Protein AF-A0A6A3QS83-F1 (afdb_monomer_lite)

Organism: NCBI:txid53985

Sequence (85 aa):
MTEVEGDDKDEDVAAPNATAPSRGQSQTLTIFNDEVVPLQHEVTTETTIVPAPSHSMITRSRTRHIEE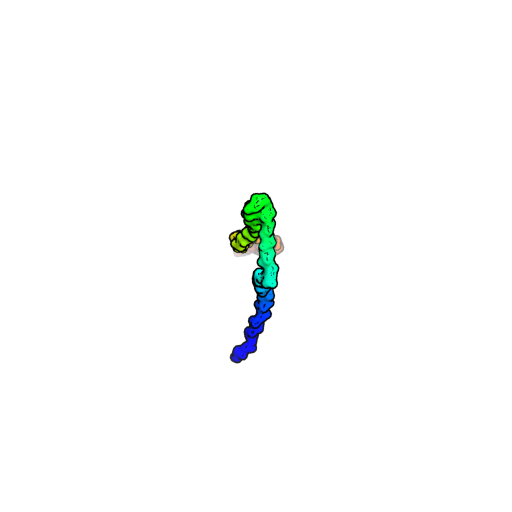TTDPEEAEGRKKQIVPL

Structure (mmCIF, N/CA/C/O backbone):
data_AF-A0A6A3QS83-F1
#
_entry.id   AF-A0A6A3QS83-F1
#
loop_
_atom_site.group_PDB
_atom_site.id
_atom_site.type_symbol
_atom_site.label_atom_id
_atom_site.label_alt_id
_atom_site.label_comp_id
_atom_site.label_asym_id
_atom_site.label_entity_id
_atom_site.label_seq_id
_atom_site.pdbx_PDB_ins_code
_atom_site.Cartn_x
_atom_site.Cartn_y
_atom_site.Cartn_z
_atom_site.occupancy
_atom_site.B_iso_or_equiv
_atom_site.auth_seq_id
_atom_site.auth_comp_id
_atom_site.auth_asym_id
_atom_site.auth_atom_id
_atom_site.pdbx_PDB_model_num
ATOM 1 N N . MET A 1 1 ? -24.084 -36.864 -0.225 1.00 52.44 1 MET A N 1
ATOM 2 C CA . MET A 1 1 ? -24.257 -36.286 -1.566 1.00 52.44 1 MET A CA 1
ATOM 3 C C . MET A 1 1 ? -23.474 -34.991 -1.566 1.00 52.44 1 MET A C 1
ATOM 5 O O . MET A 1 1 ? -23.856 -34.047 -0.889 1.00 52.44 1 MET A O 1
ATOM 9 N N . THR A 1 2 ? -22.295 -35.072 -2.171 1.00 64.50 2 THR A N 1
ATOM 10 C CA . THR A 1 2 ? -21.529 -33.988 -2.802 1.00 64.50 2 THR A CA 1
ATOM 11 C C . THR A 1 2 ? -22.466 -33.330 -3.852 1.00 64.50 2 THR A C 1
ATOM 13 O O . THR A 1 2 ? -23.430 -33.974 -4.258 1.00 64.50 2 THR A O 1
ATOM 16 N N . GLU A 1 3 ? -22.411 -32.066 -4.274 1.00 60.31 3 GLU A N 1
ATOM 17 C CA . GLU A 1 3 ? -21.393 -31.222 -4.934 1.00 60.31 3 GLU A CA 1
ATOM 18 C C . GLU A 1 3 ? -22.064 -29.817 -4.987 1.00 60.31 3 GLU A C 1
ATOM 20 O O . GLU A 1 3 ? -23.287 -29.733 -5.080 1.00 60.31 3 GLU A O 1
ATOM 25 N N . VAL A 1 4 ? -21.398 -28.677 -4.814 1.00 62.88 4 VAL A N 1
ATOM 26 C CA . VAL A 1 4 ? -20.720 -27.988 -5.914 1.00 62.88 4 VAL A CA 1
ATOM 27 C C . VAL A 1 4 ? -19.754 -26.962 -5.320 1.00 62.88 4 VAL A C 1
ATOM 29 O O . VAL A 1 4 ? -20.134 -26.017 -4.627 1.00 62.88 4 VAL A O 1
ATOM 32 N N . GLU A 1 5 ? -18.479 -27.215 -5.558 1.00 55.41 5 GLU A N 1
ATOM 33 C CA . GLU A 1 5 ? -17.407 -26.248 -5.428 1.00 55.41 5 GLU A CA 1
ATOM 34 C C . GLU A 1 5 ? -17.510 -25.344 -6.656 1.00 55.41 5 GLU A C 1
ATOM 36 O O . GLU A 1 5 ? -17.280 -25.777 -7.781 1.00 55.41 5 GLU A O 1
ATOM 41 N N . GLY A 1 6 ? -17.986 -24.120 -6.448 1.00 56.16 6 GLY A N 1
ATOM 42 C CA . GLY A 1 6 ? -17.853 -23.040 -7.418 1.00 56.16 6 GLY A CA 1
ATOM 43 C C . GLY A 1 6 ? -16.565 -22.292 -7.120 1.00 56.16 6 GLY A C 1
ATOM 44 O O . GLY A 1 6 ? -16.618 -21.159 -6.643 1.00 56.16 6 GLY A O 1
ATOM 45 N N . ASP A 1 7 ? -15.438 -22.976 -7.305 1.00 65.00 7 ASP A N 1
ATOM 46 C CA . ASP A 1 7 ? -14.151 -22.329 -7.509 1.00 65.00 7 ASP A CA 1
ATOM 47 C C . ASP A 1 7 ? -14.199 -21.697 -8.894 1.00 65.00 7 ASP A C 1
ATOM 49 O O . ASP A 1 7 ? -14.220 -22.406 -9.895 1.00 65.00 7 ASP A O 1
ATOM 53 N N . ASP A 1 8 ? -14.330 -20.376 -8.935 1.00 60.69 8 ASP A N 1
ATOM 54 C CA . ASP A 1 8 ? -13.808 -19.609 -10.056 1.00 60.69 8 ASP A CA 1
ATOM 55 C C . ASP A 1 8 ? -13.637 -18.151 -9.632 1.00 60.69 8 ASP A C 1
ATOM 57 O O . ASP A 1 8 ? -14.432 -17.248 -9.919 1.00 60.69 8 ASP A O 1
ATOM 61 N N . LYS A 1 9 ? -12.610 -17.928 -8.818 1.00 63.16 9 LYS A N 1
ATOM 62 C CA . LYS A 1 9 ? -11.952 -16.630 -8.804 1.00 63.16 9 LYS A CA 1
ATOM 63 C C . LYS A 1 9 ? -10.834 -16.739 -9.830 1.00 63.16 9 LYS A C 1
ATOM 65 O O . LYS A 1 9 ? -9.671 -16.840 -9.453 1.00 63.16 9 LYS A O 1
ATOM 70 N N . ASP A 1 10 ? -11.213 -16.687 -11.105 1.00 59.75 10 ASP A N 1
ATOM 71 C CA . ASP A 1 10 ? -10.410 -16.123 -12.184 1.00 59.75 10 ASP A CA 1
ATOM 72 C C . ASP A 1 10 ? -9.997 -14.702 -11.759 1.00 59.75 10 ASP A C 1
ATOM 74 O O . ASP A 1 10 ? -10.562 -13.677 -12.156 1.00 59.75 10 ASP A O 1
ATOM 78 N N . GLU A 1 11 ? -9.036 -14.629 -10.841 1.00 61.44 11 GLU A N 1
ATOM 79 C CA . GLU A 1 11 ? -8.174 -13.479 -10.716 1.00 61.44 11 GLU A CA 1
ATOM 80 C C . GLU A 1 11 ? -7.520 -13.380 -12.083 1.00 61.44 11 GLU A C 1
ATOM 82 O O . GLU A 1 11 ? -6.687 -14.206 -12.445 1.00 61.44 11 GLU A O 1
ATOM 87 N N . ASP A 1 12 ? -8.013 -12.420 -12.863 1.00 62.16 12 ASP A N 1
ATOM 88 C CA . ASP A 1 12 ? -7.444 -11.935 -14.107 1.00 62.16 12 ASP A CA 1
ATOM 89 C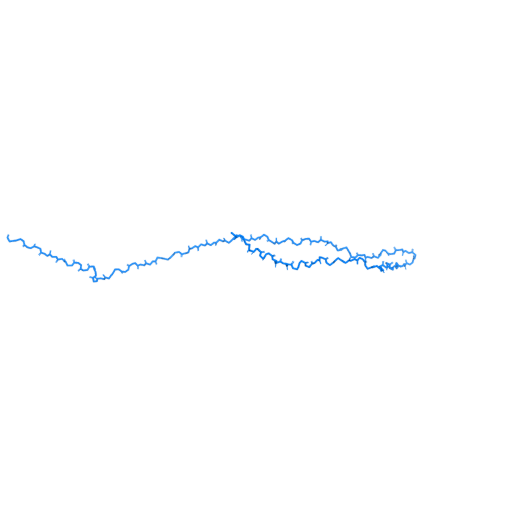 C . ASP A 1 12 ? -5.980 -11.580 -13.833 1.00 62.16 12 ASP A C 1
ATOM 91 O O . ASP A 1 12 ? -5.615 -10.447 -13.505 1.00 62.16 12 ASP A O 1
ATOM 95 N N . VAL A 1 13 ? -5.135 -12.613 -13.850 1.00 62.00 13 VAL A N 1
ATOM 96 C CA . VAL A 1 13 ? -3.693 -12.503 -13.863 1.00 62.00 13 VAL A CA 1
ATOM 97 C C . VAL A 1 13 ? -3.438 -11.838 -15.190 1.00 62.00 13 VAL A C 1
ATOM 99 O O . VAL A 1 13 ? -3.410 -12.499 -16.228 1.00 62.00 13 VAL A O 1
ATOM 102 N N . ALA A 1 14 ? -3.302 -10.513 -15.149 1.00 65.44 14 ALA A N 1
ATOM 103 C CA . ALA A 1 14 ? -2.784 -9.745 -16.255 1.00 65.44 14 ALA A CA 1
ATOM 104 C C . ALA A 1 14 ? -1.489 -10.442 -16.668 1.00 65.44 14 ALA A C 1
ATOM 106 O O . ALA A 1 14 ? -0.472 -10.360 -15.971 1.00 65.44 14 ALA A O 1
ATOM 107 N N . ALA A 1 15 ? -1.572 -11.220 -17.751 1.00 65.44 15 ALA A N 1
ATOM 108 C CA . ALA A 1 15 ? -0.431 -11.916 -18.296 1.00 65.44 15 ALA A CA 1
ATOM 109 C C . ALA A 1 15 ? 0.646 -10.845 -18.467 1.00 65.44 15 ALA A C 1
ATOM 111 O O . ALA A 1 15 ? 0.332 -9.795 -19.043 1.00 65.44 15 ALA A O 1
ATOM 112 N N . PRO A 1 16 ? 1.868 -11.048 -17.934 1.00 66.75 16 PRO A N 1
ATOM 113 C CA . PRO A 1 16 ? 2.929 -10.073 -18.104 1.00 66.75 16 PRO A CA 1
ATOM 114 C C . PRO A 1 16 ? 2.984 -9.778 -19.589 1.00 66.75 16 PRO A C 1
ATOM 116 O O . PRO A 1 16 ? 3.087 -10.709 -20.389 1.00 66.75 16 PRO A O 1
ATOM 119 N N . ASN A 1 17 ? 2.768 -8.509 -19.935 1.00 61.62 17 ASN A N 1
ATOM 120 C CA . ASN A 1 17 ? 2.648 -8.015 -21.296 1.00 61.62 17 ASN A CA 1
ATOM 121 C C . ASN A 1 17 ? 3.879 -8.500 -22.050 1.00 61.62 17 ASN A C 1
ATOM 123 O O . ASN A 1 17 ? 4.947 -7.886 -21.981 1.00 61.62 17 ASN A O 1
ATOM 127 N N . ALA A 1 18 ? 3.722 -9.650 -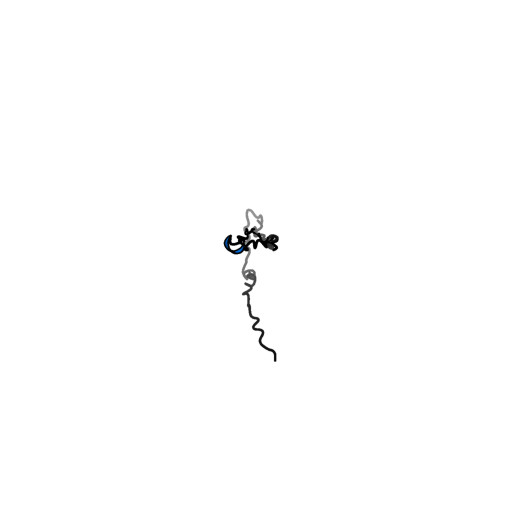22.709 1.00 60.31 18 ALA A N 1
ATOM 128 C CA . ALA A 1 18 ? 4.753 -10.316 -23.462 1.00 60.31 18 ALA A CA 1
ATOM 129 C C . ALA A 1 18 ? 5.010 -9.395 -24.638 1.00 60.31 18 ALA A C 1
ATOM 131 O O . ALA A 1 18 ? 4.341 -9.446 -25.671 1.00 60.31 18 ALA A O 1
ATOM 132 N N . THR A 1 19 ? 5.927 -8.461 -24.422 1.00 64.69 19 THR A N 1
ATOM 133 C CA . THR A 1 19 ? 6.334 -7.513 -25.434 1.00 64.69 19 THR A CA 1
ATOM 134 C C . THR A 1 19 ? 7.222 -8.322 -26.349 1.00 64.69 19 THR A C 1
ATOM 136 O O . THR A 1 19 ? 8.433 -8.412 -26.161 1.00 64.69 19 THR A O 1
ATOM 139 N N . ALA A 1 20 ? 6.589 -9.011 -27.299 1.00 64.06 20 ALA A N 1
ATOM 140 C CA . ALA A 1 20 ? 7.301 -9.601 -28.408 1.00 64.06 20 ALA A CA 1
ATOM 141 C C . ALA A 1 20 ? 8.153 -8.475 -29.013 1.00 64.06 20 ALA A C 1
ATOM 143 O O . ALA A 1 20 ? 7.603 -7.397 -29.280 1.00 64.06 20 ALA A O 1
ATOM 144 N N . PRO A 1 21 ? 9.471 -8.675 -29.200 1.00 60.84 21 PRO A N 1
ATOM 145 C CA . PRO A 1 21 ? 10.284 -7.691 -29.891 1.00 60.84 21 PRO A CA 1
ATOM 146 C C . PRO A 1 21 ? 9.574 -7.368 -31.201 1.00 60.84 21 PRO A C 1
ATOM 148 O O . PRO A 1 21 ? 9.218 -8.284 -31.951 1.00 60.84 21 PRO A O 1
ATOM 151 N N . SER A 1 22 ? 9.276 -6.086 -31.435 1.00 65.81 22 SER A N 1
ATOM 152 C CA . SER A 1 22 ? 8.544 -5.680 -32.633 1.00 65.81 22 SER A CA 1
ATOM 153 C C . SER A 1 22 ? 9.285 -6.246 -33.840 1.00 65.81 22 SER A C 1
ATOM 155 O O . SER A 1 22 ? 10.480 -5.988 -34.022 1.00 65.81 22 SER A O 1
ATOM 157 N N . ARG A 1 23 ? 8.601 -7.095 -34.619 1.00 62.31 23 ARG A N 1
ATOM 158 C CA . ARG A 1 23 ? 9.137 -7.744 -35.821 1.00 62.31 23 ARG A CA 1
ATOM 159 C C . ARG A 1 23 ? 9.411 -6.648 -36.852 1.00 62.31 23 ARG A C 1
ATOM 161 O O . ARG A 1 23 ? 8.571 -6.353 -37.693 1.00 62.31 23 ARG A O 1
ATOM 168 N N . GLY A 1 24 ? 10.566 -6.007 -36.717 1.00 55.00 24 GLY A N 1
ATOM 169 C CA . GLY A 1 24 ? 10.883 -4.752 -37.392 1.00 55.00 24 GLY A CA 1
ATOM 170 C C . GLY A 1 24 ? 11.765 -3.781 -36.602 1.00 55.00 24 GLY A C 1
ATOM 171 O O . GLY A 1 24 ? 12.011 -2.693 -37.113 1.00 55.00 24 GLY A O 1
ATOM 172 N N . GLN A 1 25 ? 12.267 -4.125 -35.405 1.00 58.31 25 GLN A N 1
ATOM 173 C CA . GLN A 1 25 ? 13.318 -3.341 -34.737 1.00 58.31 25 GLN A CA 1
ATOM 174 C C . GLN A 1 25 ? 14.624 -3.389 -35.548 1.00 58.31 25 GLN A C 1
ATOM 176 O O . GLN A 1 25 ? 15.554 -4.132 -35.245 1.00 58.31 25 GLN A O 1
ATOM 181 N N . SER A 1 26 ? 14.693 -2.589 -36.607 1.00 62.81 26 SER A N 1
ATOM 182 C CA . SER A 1 26 ? 15.945 -2.229 -37.253 1.00 62.81 26 SER A CA 1
ATOM 183 C C . SER A 1 26 ? 16.632 -1.217 -36.345 1.00 62.81 26 SER A C 1
ATOM 185 O O . SER A 1 26 ? 16.178 -0.079 -36.229 1.00 62.81 26 SER A O 1
ATOM 187 N N . GLN A 1 27 ? 17.700 -1.630 -35.666 1.00 61.75 27 GLN A N 1
ATOM 188 C CA . GLN A 1 27 ? 18.570 -0.699 -34.955 1.00 61.75 27 GLN A CA 1
ATOM 189 C C . GLN A 1 27 ? 19.265 0.172 -36.010 1.00 61.75 27 GLN A C 1
ATOM 191 O O . GLN A 1 27 ? 20.170 -0.286 -36.705 1.00 61.75 27 GLN A O 1
ATOM 196 N N . THR A 1 28 ? 18.794 1.405 -36.200 1.00 65.88 28 THR A N 1
ATOM 197 C CA . THR A 1 28 ? 19.444 2.366 -37.098 1.00 65.88 28 THR A CA 1
ATOM 198 C C . THR A 1 28 ? 20.801 2.728 -36.505 1.00 65.88 28 THR A C 1
ATOM 200 O O . THR A 1 28 ? 20.878 3.396 -35.476 1.00 65.88 28 THR A O 1
ATOM 203 N N . LEU A 1 29 ? 21.871 2.249 -37.138 1.00 68.44 29 LEU A N 1
ATOM 204 C CA . LEU A 1 29 ? 23.242 2.536 -36.738 1.00 68.44 29 LEU A CA 1
ATOM 205 C C . LEU A 1 29 ? 23.598 3.975 -37.131 1.00 68.44 29 LEU A C 1
ATOM 207 O O . LEU A 1 29 ? 23.701 4.289 -38.317 1.00 68.44 29 LEU A O 1
ATOM 211 N N . THR A 1 30 ? 23.789 4.849 -36.147 1.00 65.19 30 THR A N 1
ATOM 212 C CA . THR A 1 30 ? 24.276 6.213 -36.382 1.00 65.19 30 THR A CA 1
ATOM 213 C C . THR A 1 30 ? 25.802 6.179 -36.460 1.00 65.19 30 THR A C 1
ATOM 215 O O . THR A 1 30 ? 26.468 5.904 -35.466 1.00 65.19 30 THR A O 1
ATOM 218 N N . ILE A 1 31 ? 26.356 6.431 -37.647 1.00 74.62 31 ILE A N 1
ATOM 219 C CA . ILE A 1 31 ? 27.807 6.479 -37.889 1.00 74.62 31 ILE A CA 1
ATOM 220 C C . ILE A 1 31 ? 28.264 7.937 -37.770 1.00 74.62 31 ILE A C 1
ATOM 222 O O . ILE A 1 31 ? 27.697 8.810 -38.432 1.00 74.62 31 ILE A O 1
ATOM 226 N N . PHE A 1 32 ? 29.281 8.210 -36.949 1.00 73.12 32 PHE A N 1
ATOM 227 C CA . PHE A 1 32 ? 29.876 9.543 -36.802 1.00 73.12 32 PHE A CA 1
ATOM 228 C C . PHE A 1 32 ? 31.377 9.458 -37.093 1.00 73.12 32 PHE A C 1
ATOM 230 O O . PHE A 1 32 ? 32.086 8.758 -36.386 1.00 73.12 32 PHE A O 1
ATOM 237 N N . ASN A 1 33 ? 31.861 10.152 -38.131 1.00 71.31 33 ASN A N 1
ATOM 238 C CA . ASN A 1 33 ? 33.273 10.130 -38.558 1.00 71.31 33 ASN A CA 1
ATOM 239 C C . ASN A 1 33 ? 33.862 8.709 -38.686 1.00 71.31 33 ASN A C 1
ATOM 241 O O . ASN A 1 33 ? 34.921 8.430 -38.137 1.00 71.31 33 ASN A O 1
ATOM 245 N N . ASP A 1 34 ? 33.149 7.803 -39.359 1.00 76.44 34 ASP A N 1
ATOM 246 C CA . ASP A 1 34 ? 33.524 6.387 -39.524 1.00 76.44 34 ASP A CA 1
ATOM 247 C C . ASP A 1 34 ? 33.615 5.566 -38.218 1.00 76.44 34 ASP A C 1
ATOM 249 O O . ASP A 1 34 ? 33.901 4.367 -38.256 1.00 76.44 34 ASP A O 1
ATOM 253 N N . GLU A 1 35 ? 33.289 6.161 -37.066 1.00 75.31 35 GLU A N 1
ATOM 254 C CA . GLU A 1 35 ? 33.172 5.468 -35.788 1.00 75.31 35 GLU A CA 1
ATOM 255 C C . GLU A 1 35 ? 31.735 4.975 -35.575 1.00 75.31 35 GLU A C 1
ATOM 257 O O . GLU A 1 35 ? 30.744 5.708 -35.703 1.00 75.31 35 GLU A O 1
ATOM 262 N N . VAL A 1 36 ? 31.621 3.687 -35.253 1.00 74.62 36 VAL A N 1
ATOM 263 C CA . VAL A 1 36 ? 30.350 3.043 -34.930 1.00 74.62 36 VAL A CA 1
ATOM 264 C C . VAL A 1 36 ? 29.996 3.385 -33.488 1.00 74.62 36 VAL A C 1
ATOM 266 O O . VAL A 1 36 ? 30.591 2.842 -32.558 1.00 74.62 36 VAL A O 1
ATOM 269 N N . VAL A 1 37 ? 29.020 4.272 -33.294 1.00 76.62 37 VAL A N 1
ATOM 270 C CA . VAL A 1 37 ? 28.507 4.594 -31.959 1.00 76.62 37 VAL A CA 1
ATOM 271 C C . VAL A 1 37 ? 27.469 3.536 -31.571 1.00 76.62 37 VAL A C 1
ATOM 273 O O . VAL A 1 37 ? 26.457 3.405 -32.267 1.00 76.62 37 VAL A O 1
ATOM 276 N N . PRO A 1 38 ? 27.673 2.765 -30.485 1.00 75.62 38 PRO A N 1
ATOM 277 C CA . PRO A 1 38 ? 26.676 1.805 -30.036 1.00 75.62 38 PRO A CA 1
ATOM 278 C C . PRO A 1 38 ? 25.371 2.519 -29.682 1.00 75.62 38 PRO A C 1
ATOM 280 O O . PRO A 1 38 ? 25.369 3.495 -28.928 1.00 75.62 38 PRO A O 1
ATOM 283 N N . LEU A 1 39 ? 24.254 2.017 -30.208 1.00 74.31 39 LEU A N 1
ATOM 284 C CA . LEU A 1 39 ? 22.932 2.482 -29.811 1.00 74.31 39 LEU A CA 1
ATOM 285 C C . LEU A 1 39 ? 22.747 2.149 -28.324 1.00 74.31 39 LEU A C 1
ATOM 287 O O . LEU A 1 39 ? 22.810 0.981 -27.936 1.00 74.31 39 LEU A O 1
ATOM 291 N N . GLN A 1 40 ? 22.565 3.167 -27.484 1.00 73.56 40 GLN A N 1
ATOM 292 C CA . GLN A 1 40 ? 22.288 2.944 -26.068 1.00 73.56 40 GLN A CA 1
ATOM 293 C C . GLN A 1 40 ? 20.922 2.263 -25.957 1.00 73.56 40 GLN A C 1
ATOM 295 O O . GLN A 1 40 ? 19.906 2.860 -26.304 1.00 73.56 40 GLN A O 1
ATOM 300 N N . HIS A 1 41 ? 20.903 0.996 -25.541 1.00 76.38 41 HIS A N 1
ATOM 301 C CA . HIS A 1 41 ? 19.665 0.304 -25.209 1.00 76.38 41 HIS A CA 1
ATOM 302 C C . HIS A 1 41 ? 19.364 0.510 -23.727 1.00 76.38 41 HIS A C 1
ATOM 304 O O . HIS A 1 41 ? 20.272 0.530 -22.893 1.00 76.38 41 HIS A O 1
ATOM 310 N N . GLU A 1 42 ? 18.087 0.660 -23.395 1.00 77.38 42 GLU A N 1
ATOM 311 C CA . GLU A 1 42 ? 17.648 0.683 -22.007 1.00 77.38 42 GLU A CA 1
ATOM 312 C C . GLU A 1 42 ? 17.823 -0.721 -21.419 1.00 77.38 42 GLU A C 1
ATOM 314 O O . GLU A 1 42 ? 17.215 -1.688 -21.877 1.00 77.38 42 GLU A O 1
ATOM 319 N N . VAL A 1 43 ? 18.691 -0.849 -20.415 1.00 79.25 43 VAL A N 1
ATOM 320 C CA . VAL A 1 43 ? 18.789 -2.071 -19.613 1.00 79.25 43 VAL A CA 1
ATOM 321 C C . VAL A 1 43 ? 17.693 -1.995 -18.558 1.00 79.25 43 VAL A C 1
ATOM 323 O O . VAL A 1 43 ? 17.865 -1.375 -17.509 1.00 79.25 43 VAL A O 1
ATOM 326 N N . THR A 1 44 ? 16.537 -2.586 -18.849 1.00 74.75 44 THR A N 1
ATOM 327 C CA . THR A 1 44 ? 15.461 -2.718 -17.864 1.00 74.75 44 THR A CA 1
ATOM 328 C C . THR A 1 44 ? 15.753 -3.927 -16.983 1.00 74.75 44 THR A C 1
ATOM 330 O O . THR A 1 44 ? 15.585 -5.070 -17.397 1.00 74.75 44 THR A O 1
ATOM 333 N N . THR A 1 45 ? 16.225 -3.684 -15.764 1.00 83.75 45 THR A 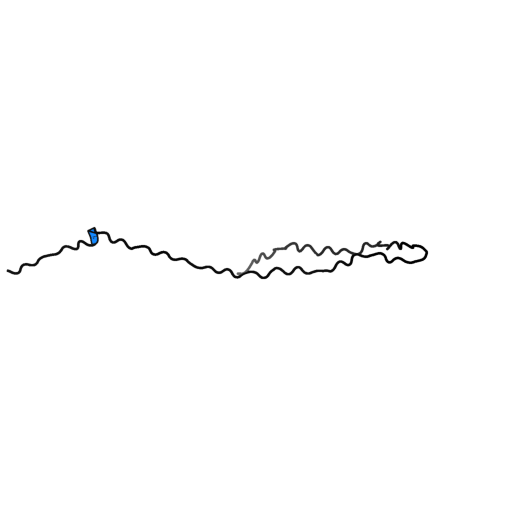N 1
ATOM 334 C CA . THR A 1 45 ? 16.399 -4.745 -14.769 1.00 83.75 45 THR A CA 1
ATOM 335 C C . THR A 1 45 ? 15.031 -5.167 -14.247 1.00 83.75 45 THR A C 1
ATOM 337 O O . THR A 1 45 ? 14.322 -4.369 -13.634 1.00 83.75 45 THR A O 1
ATOM 340 N N . GLU A 1 46 ? 14.670 -6.427 -14.470 1.00 80.25 46 GLU A N 1
ATOM 341 C CA . GLU A 1 46 ? 13.499 -7.041 -13.852 1.00 80.25 46 GLU A CA 1
ATOM 342 C C . GLU A 1 46 ? 13.729 -7.121 -12.336 1.00 80.25 46 GLU A C 1
ATOM 344 O O . GLU A 1 46 ? 14.642 -7.799 -11.864 1.00 80.25 46 GLU A O 1
ATOM 349 N N . THR A 1 47 ? 12.951 -6.356 -11.569 1.00 82.12 47 THR A N 1
ATOM 350 C CA . THR A 1 47 ? 13.032 -6.324 -10.106 1.00 82.12 47 THR A CA 1
ATOM 351 C C . THR A 1 47 ? 11.731 -6.844 -9.510 1.00 82.12 47 THR A C 1
ATOM 353 O O . THR A 1 47 ? 10.649 -6.330 -9.796 1.00 82.12 47 THR A O 1
ATOM 356 N N . THR A 1 48 ? 11.825 -7.883 -8.682 1.00 84.50 48 THR A N 1
ATOM 357 C CA . THR A 1 48 ? 10.675 -8.431 -7.958 1.00 84.50 48 THR A CA 1
ATOM 358 C C . THR A 1 48 ? 10.403 -7.575 -6.728 1.00 84.50 48 THR A C 1
ATOM 360 O O . THR A 1 48 ? 11.247 -7.462 -5.837 1.00 84.50 48 THR A O 1
ATOM 363 N N . ILE A 1 49 ? 9.212 -6.981 -6.647 1.00 84.31 49 ILE A N 1
ATOM 364 C CA . ILE A 1 49 ? 8.800 -6.189 -5.484 1.00 84.31 49 ILE A CA 1
ATOM 365 C C . ILE A 1 49 ? 8.390 -7.152 -4.365 1.00 84.31 49 ILE A C 1
ATOM 367 O O . ILE A 1 49 ? 7.324 -7.761 -4.419 1.00 84.31 49 ILE A O 1
ATOM 371 N N . VAL A 1 50 ? 9.240 -7.299 -3.346 1.00 87.94 50 VAL A N 1
ATOM 372 C CA . VAL A 1 50 ? 8.918 -8.090 -2.150 1.00 87.94 50 VAL A CA 1
ATOM 373 C C . VAL A 1 50 ? 8.064 -7.239 -1.203 1.00 87.94 50 VAL A C 1
ATOM 375 O O . VAL A 1 50 ? 8.505 -6.154 -0.811 1.00 87.94 50 VAL A O 1
ATOM 378 N N . PRO A 1 51 ? 6.860 -7.696 -0.809 1.00 84.06 51 PRO A N 1
ATOM 379 C CA . PRO A 1 51 ? 6.050 -6.999 0.183 1.00 84.06 51 PRO A CA 1
ATOM 380 C C . PRO A 1 51 ? 6.789 -6.869 1.519 1.00 84.06 51 PRO A C 1
ATOM 382 O O . PRO A 1 51 ? 7.521 -7.769 1.932 1.00 84.06 51 PRO A O 1
ATOM 385 N N . ALA A 1 52 ? 6.580 -5.754 2.221 1.00 86.94 52 ALA A N 1
ATOM 386 C CA . ALA A 1 52 ? 7.185 -5.548 3.531 1.00 86.94 52 ALA A CA 1
ATOM 387 C C . ALA A 1 52 ? 6.688 -6.602 4.545 1.00 86.94 52 ALA A C 1
ATOM 389 O O . ALA A 1 52 ? 5.510 -6.973 4.504 1.00 86.94 52 ALA A O 1
ATOM 390 N N . PRO A 1 53 ? 7.543 -7.060 5.480 1.00 89.38 53 PRO A N 1
ATOM 391 C CA . PRO A 1 53 ? 7.116 -7.948 6.556 1.00 89.38 53 PRO A CA 1
ATOM 392 C C . PRO A 1 53 ? 5.954 -7.338 7.348 1.00 89.38 53 PRO A C 1
ATOM 394 O O . PRO A 1 53 ? 6.016 -6.184 7.774 1.00 89.38 53 PRO A O 1
ATOM 397 N N . SER A 1 54 ? 4.891 -8.111 7.555 1.00 84.69 54 SER A N 1
ATOM 398 C CA . SER A 1 54 ? 3.705 -7.673 8.288 1.00 84.69 54 SER A CA 1
ATOM 399 C C . SER A 1 54 ? 3.924 -7.724 9.805 1.00 84.69 54 SER A C 1
ATOM 401 O O . SER A 1 54 ? 4.586 -8.613 10.340 1.00 84.69 54 SER A O 1
ATOM 403 N N . HIS A 1 55 ? 3.363 -6.746 10.519 1.00 85.56 55 HIS A N 1
ATOM 404 C CA . HIS A 1 55 ? 3.448 -6.678 11.977 1.00 85.56 55 HIS A CA 1
ATOM 405 C C . HIS A 1 55 ? 2.390 -7.561 12.649 1.00 85.56 55 HIS A C 1
ATOM 407 O O . HIS A 1 55 ? 1.231 -7.589 12.234 1.00 85.56 55 HIS A O 1
ATOM 413 N N . SER A 1 56 ? 2.773 -8.235 13.737 1.00 84.94 56 SER A N 1
ATOM 414 C CA . SER A 1 56 ? 1.857 -9.035 14.553 1.00 84.94 56 SER A CA 1
ATOM 415 C C . SER A 1 56 ? 0.827 -8.155 15.258 1.00 84.94 56 SER A C 1
ATOM 417 O O . SER A 1 56 ? 1.181 -7.223 15.983 1.00 84.94 56 SER A O 1
ATOM 419 N N . MET A 1 57 ? -0.456 -8.482 15.105 1.00 89.62 57 MET A N 1
ATOM 420 C CA . MET A 1 57 ? -1.524 -7.816 15.849 1.00 89.62 57 MET A CA 1
ATOM 421 C C . MET A 1 57 ? -1.590 -8.364 17.275 1.00 89.62 57 MET A C 1
ATOM 423 O O . MET A 1 57 ? -1.820 -9.554 17.479 1.00 89.62 57 MET A O 1
ATOM 427 N N . ILE A 1 58 ? -1.420 -7.497 18.273 1.00 84.44 58 ILE A N 1
ATOM 428 C CA . ILE A 1 58 ? -1.565 -7.868 19.685 1.00 84.44 58 ILE A CA 1
ATOM 429 C C . ILE A 1 58 ? -2.875 -7.280 20.207 1.00 84.44 58 ILE A C 1
ATOM 431 O O . ILE A 1 58 ? -2.981 -6.078 20.442 1.00 84.44 58 ILE A O 1
ATOM 435 N N . THR A 1 59 ? -3.878 -8.131 20.421 1.00 84.81 59 THR A N 1
ATOM 436 C CA . THR A 1 59 ? -5.140 -7.744 21.065 1.00 84.81 59 THR A CA 1
ATOM 437 C C . THR A 1 59 ? -5.039 -7.936 22.576 1.00 84.81 59 THR A C 1
ATOM 439 O O . THR A 1 59 ? -4.656 -9.011 23.040 1.00 84.81 59 THR A O 1
ATOM 442 N N . ARG A 1 60 ? -5.416 -6.925 23.366 1.00 87.25 60 ARG A N 1
ATOM 443 C CA . ARG A 1 60 ? -5.555 -7.048 24.825 1.00 87.25 60 ARG A CA 1
ATOM 444 C C . ARG A 1 60 ? -6.954 -6.643 25.259 1.00 87.25 60 ARG A C 1
ATOM 446 O O . ARG A 1 60 ? -7.367 -5.505 25.054 1.00 87.25 60 ARG A O 1
ATOM 453 N N . SER A 1 61 ? -7.654 -7.564 25.909 1.00 89.19 61 SER A N 1
ATOM 454 C CA . SER A 1 61 ? -8.912 -7.266 26.586 1.00 89.19 61 SER A CA 1
ATOM 455 C C . SER A 1 61 ? -8.642 -6.371 27.796 1.00 89.19 61 SER A C 1
ATOM 457 O O . SER A 1 61 ? -7.786 -6.680 28.625 1.00 89.19 61 SER A O 1
ATOM 459 N N . ARG A 1 62 ? -9.371 -5.257 27.911 1.00 89.31 62 ARG A N 1
ATOM 460 C CA . ARG A 1 62 ? -9.340 -4.380 29.088 1.00 89.31 62 ARG A CA 1
ATOM 461 C C . ARG A 1 62 ? -10.563 -4.663 29.953 1.00 89.31 62 ARG A C 1
ATOM 463 O O . ARG A 1 62 ? -11.686 -4.483 29.494 1.00 89.31 62 ARG A O 1
ATOM 470 N N . THR A 1 63 ? -10.352 -5.047 31.205 1.00 86.38 63 THR A N 1
ATOM 471 C CA . THR A 1 63 ? -11.420 -5.191 32.203 1.00 86.38 63 THR A CA 1
ATOM 472 C C . THR A 1 63 ? -11.554 -3.908 33.034 1.00 86.38 63 THR A C 1
ATOM 474 O O . THR A 1 63 ? -10.572 -3.199 33.269 1.00 86.38 63 THR A O 1
ATOM 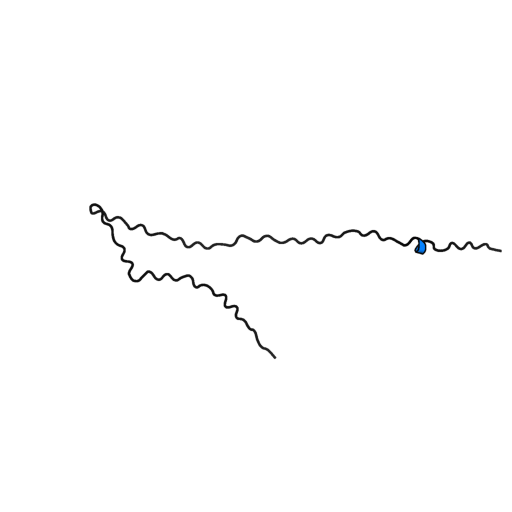477 N N . ARG A 1 64 ? -12.783 -3.562 33.442 1.00 88.69 64 ARG A N 1
ATOM 478 C CA . ARG A 1 64 ? -13.081 -2.470 34.389 1.00 88.69 64 ARG A CA 1
ATOM 479 C C . ARG A 1 64 ? -13.784 -3.060 35.610 1.00 88.69 64 ARG A C 1
ATOM 481 O O . ARG A 1 64 ? -14.617 -3.943 35.443 1.00 88.69 64 ARG A O 1
ATOM 488 N N . HIS A 1 65 ? -13.454 -2.568 36.802 1.00 87.19 65 HIS A N 1
ATOM 489 C CA . HIS A 1 65 ? -14.142 -2.936 38.040 1.00 87.19 65 HIS A CA 1
ATOM 490 C C . HIS A 1 65 ? -15.489 -2.213 38.106 1.00 87.19 65 HIS A C 1
ATOM 492 O O . HIS A 1 65 ? -15.570 -1.034 37.753 1.00 87.19 65 HIS A O 1
ATOM 498 N N . ILE A 1 66 ? -16.523 -2.923 38.541 1.00 87.31 66 ILE A N 1
ATOM 499 C CA . ILE A 1 66 ? -17.827 -2.354 38.873 1.00 87.31 66 ILE A CA 1
ATOM 500 C C . ILE A 1 66 ? -17.997 -2.593 40.368 1.00 87.31 66 ILE A C 1
ATOM 502 O O . ILE A 1 66 ? -17.833 -3.723 40.824 1.00 87.31 66 ILE A O 1
ATOM 506 N N . GLU A 1 67 ? -18.235 -1.522 41.117 1.00 85.56 67 GLU A N 1
ATOM 507 C CA 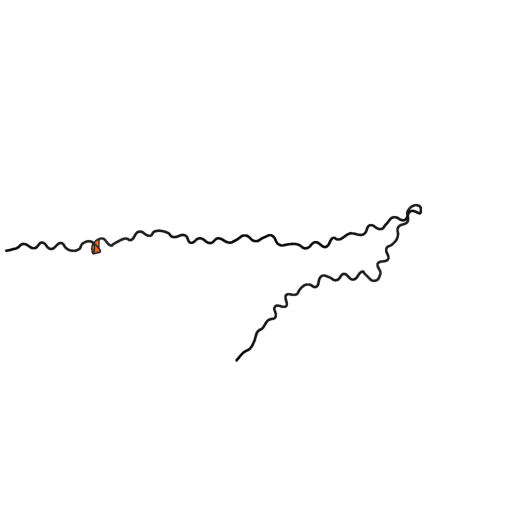. GLU A 1 67 ? -18.556 -1.618 42.536 1.00 85.56 67 GLU A CA 1
ATOM 508 C C . GLU A 1 67 ? -19.967 -2.193 42.675 1.00 85.56 67 GLU A C 1
ATOM 510 O O . GLU A 1 67 ? -20.906 -1.721 42.031 1.00 85.56 67 GLU A O 1
ATOM 515 N N . GLU A 1 68 ? -20.098 -3.258 43.462 1.00 83.62 68 GLU A N 1
ATOM 516 C CA . GLU A 1 68 ? -21.385 -3.864 43.778 1.00 83.62 68 GLU A CA 1
ATOM 517 C C . GLU A 1 68 ? -22.092 -2.996 44.823 1.00 83.62 68 GLU A C 1
ATOM 519 O O . GLU A 1 68 ? -21.589 -2.809 45.929 1.00 83.62 68 GLU A O 1
ATOM 524 N N . THR A 1 69 ? -23.251 -2.442 44.471 1.00 81.88 69 THR A N 1
ATOM 525 C CA . THR A 1 69 ? -24.077 -1.666 45.399 1.00 81.88 69 THR A CA 1
ATOM 526 C C . THR A 1 69 ? -25.163 -2.567 45.980 1.00 81.88 69 THR A C 1
ATOM 528 O O . THR A 1 69 ? -26.139 -2.872 45.293 1.00 81.88 69 THR A O 1
ATOM 531 N N . THR A 1 70 ? -25.012 -2.993 47.235 1.00 81.25 70 THR A N 1
ATOM 532 C CA . THR A 1 70 ? -26.113 -3.593 48.006 1.00 81.25 70 THR A CA 1
ATOM 533 C C . THR A 1 70 ? -27.116 -2.506 48.396 1.00 81.25 70 THR A C 1
ATOM 535 O O . THR A 1 70 ? -26.720 -1.436 48.861 1.00 81.25 70 THR A O 1
ATOM 538 N N . ASP A 1 71 ? -28.410 -2.776 48.210 1.00 79.50 71 ASP A N 1
ATOM 539 C CA . ASP A 1 71 ? -29.490 -1.901 48.668 1.00 79.50 71 ASP A CA 1
ATOM 540 C C . ASP A 1 71 ? -29.479 -1.834 50.210 1.00 79.50 71 ASP A C 1
ATOM 542 O O . ASP A 1 71 ? -29.535 -2.884 50.860 1.00 79.50 71 ASP A O 1
ATOM 546 N N . PRO A 1 72 ? -29.393 -0.643 50.831 1.00 71.56 72 PRO A N 1
ATOM 547 C CA . PRO A 1 72 ? -29.450 -0.517 52.285 1.00 71.56 72 PRO A CA 1
ATOM 548 C C . PRO A 1 72 ? -30.709 -1.145 52.909 1.00 71.56 72 PRO A C 1
ATOM 550 O O . PRO A 1 72 ? -30.646 -1.554 54.070 1.00 71.56 72 PRO A O 1
ATOM 553 N N . GLU A 1 73 ? -31.816 -1.278 52.168 1.00 70.94 73 GLU A N 1
ATOM 554 C CA . GLU A 1 73 ? -33.034 -1.935 52.662 1.00 70.94 73 GLU A CA 1
ATOM 555 C C . GLU A 1 73 ? -32.850 -3.459 52.848 1.00 70.94 73 GLU A C 1
ATOM 557 O O . GLU A 1 73 ? -33.378 -4.030 53.804 1.00 70.94 73 GLU A O 1
ATOM 562 N N . GLU A 1 74 ? -32.025 -4.123 52.023 1.00 66.56 74 GLU A N 1
ATOM 563 C CA . GLU A 1 74 ? -31.655 -5.541 52.217 1.00 66.56 74 GLU A CA 1
ATOM 564 C C . GLU A 1 74 ? -30.699 -5.746 53.405 1.00 66.56 74 GLU A C 1
ATOM 566 O O . GLU A 1 74 ? -30.681 -6.817 54.020 1.00 66.56 74 GLU A O 1
ATOM 571 N N . ALA A 1 75 ? -29.915 -4.725 53.761 1.00 67.56 75 ALA A N 1
ATOM 572 C CA . ALA A 1 75 ? -28.953 -4.800 54.857 1.00 67.56 75 ALA A CA 1
ATOM 573 C C . ALA A 1 75 ? -29.606 -4.679 56.248 1.00 67.56 75 ALA A C 1
ATOM 575 O O . ALA A 1 75 ? -29.020 -5.112 57.248 1.00 67.56 75 ALA A O 1
ATOM 576 N N . GLU A 1 76 ? -30.827 -4.140 56.347 1.00 68.94 76 GLU A N 1
ATOM 577 C CA . GLU A 1 76 ? -31.551 -4.000 57.615 1.00 68.94 76 GLU A CA 1
ATOM 578 C C . GLU A 1 76 ? -32.313 -5.287 57.992 1.00 68.94 76 GLU A C 1
ATOM 580 O O . GLU A 1 76 ? -33.526 -5.339 58.209 1.00 68.94 76 GLU A O 1
ATOM 585 N N . GLY A 1 77 ? -31.564 -6.379 58.138 1.00 69.75 77 GLY A N 1
ATOM 586 C CA . GLY A 1 77 ? -32.038 -7.607 58.765 1.00 69.75 77 GLY A CA 1
ATOM 587 C C . GLY A 1 77 ? -32.346 -7.404 60.256 1.00 69.75 77 GLY A C 1
ATOM 588 O O . GLY A 1 77 ? -31.511 -7.672 61.113 1.00 69.75 77 GLY A O 1
ATOM 589 N N . ARG A 1 78 ? -33.562 -6.942 60.572 1.00 71.44 78 ARG A N 1
ATOM 590 C CA . ARG A 1 78 ? -34.321 -7.106 61.836 1.00 71.44 78 ARG A CA 1
ATOM 591 C C . ARG A 1 78 ? -33.597 -7.841 62.987 1.00 71.44 78 ARG A C 1
ATOM 593 O O . ARG A 1 78 ? -33.685 -9.059 63.141 1.00 71.44 78 ARG A O 1
ATOM 600 N N . LYS A 1 79 ? -33.003 -7.058 63.888 1.00 71.62 79 LYS A N 1
ATOM 601 C CA . LYS A 1 79 ? -32.561 -7.458 65.237 1.00 71.62 79 LYS A CA 1
ATOM 602 C C . LYS A 1 79 ? -33.767 -7.838 66.117 1.00 71.62 79 LYS A C 1
ATOM 604 O O . LYS A 1 79 ? -34.532 -6.969 66.525 1.00 71.62 79 LYS A O 1
ATOM 609 N N . LYS A 1 80 ? -33.953 -9.129 66.431 1.00 71.69 80 LYS A N 1
ATOM 610 C CA . LYS A 1 80 ? -34.934 -9.597 67.435 1.00 71.69 80 LYS A CA 1
ATOM 611 C C . LYS A 1 80 ? -34.255 -9.708 68.802 1.00 71.69 80 LYS A C 1
ATOM 613 O O . LYS A 1 80 ? -33.371 -10.541 68.973 1.00 71.69 80 LYS A O 1
ATOM 618 N N . GLN A 1 81 ? -34.676 -8.898 69.773 1.00 63.25 81 GLN A N 1
ATOM 619 C CA . GLN A 1 81 ? -34.261 -9.048 71.169 1.00 63.25 81 GLN A CA 1
ATOM 620 C C . GLN A 1 81 ? -35.149 -10.095 71.852 1.00 63.25 81 GLN A C 1
ATOM 622 O O . GLN A 1 81 ? -36.361 -9.923 71.938 1.00 63.25 81 GLN A O 1
ATOM 627 N N . ILE A 1 82 ? -34.547 -11.192 72.309 1.00 72.81 82 ILE A N 1
ATOM 628 C CA . ILE A 1 82 ? -35.214 -12.213 73.125 1.00 72.81 82 ILE A CA 1
ATOM 629 C C . ILE A 1 82 ? -34.969 -11.851 74.591 1.00 72.81 82 ILE A C 1
ATOM 631 O O . ILE A 1 82 ? -33.820 -11.800 75.024 1.00 72.81 82 ILE A O 1
ATOM 635 N N . VAL A 1 83 ? -36.042 -11.586 75.339 1.00 70.88 83 VAL A N 1
ATOM 636 C CA . VAL A 1 83 ? -36.005 -11.447 76.802 1.00 70.88 83 VAL A CA 1
ATOM 637 C C . VAL A 1 83 ? -36.522 -12.760 77.401 1.00 70.88 83 VAL A C 1
ATOM 639 O O . VAL A 1 83 ? -37.671 -13.110 77.126 1.00 70.88 83 VAL A O 1
ATOM 642 N N . PRO A 1 84 ? -35.712 -13.516 78.164 1.00 71.31 84 PRO A N 1
ATOM 643 C CA . PRO A 1 84 ? -36.193 -14.690 78.888 1.00 71.31 84 PRO A CA 1
ATOM 644 C C . PRO A 1 84 ? -37.025 -14.263 80.108 1.00 71.31 84 PRO A C 1
ATOM 646 O O . PRO A 1 84 ? -36.630 -13.331 80.811 1.00 71.31 84 PRO A O 1
ATOM 649 N N . LEU A 1 85 ? -38.158 -14.941 80.330 1.00 71.25 85 LEU A N 1
ATOM 650 C CA . LEU A 1 85 ? -38.971 -14.872 81.553 1.00 71.25 85 LEU A CA 1
ATOM 651 C C . LEU A 1 85 ? -38.428 -15.819 82.626 1.00 71.25 85 LEU A C 1
ATOM 653 O O . LEU A 1 85 ? -37.973 -16.922 82.240 1.00 71.25 85 LEU A O 1
#

Foldseek 3Di:
DDDDDPPDPPPVPVDPPPPDPPPDPPPPFDADPNDTDDDDDDPDDDDDDDDDDDDDDDDDDDDDDDDDDDDVVVVPPDDDDDDDD

pLDDT: mean 72.92, std 10.11, range [52.44, 89.62]

Radius of gyration: 42.22 Å; chains: 1; bounding box: 72×46×121 Å

Secondary structure (DSSP, 8-state):
-------------------PPPTT------EETTEEPPP----------PPPPPPPP---PPP--------HHHH-----PPPP-